Protein AF-A0A314ZWY0-F1 (afdb_monomer_lite)

Structure (mmCIF, N/CA/C/O backbone):
data_AF-A0A314ZWY0-F1
#
_entry.id   AF-A0A314ZWY0-F1
#
loop_
_atom_site.group_PDB
_atom_site.id
_atom_site.type_symbol
_atom_site.label_atom_id
_atom_site.label_alt_id
_atom_site.label_comp_id
_atom_site.label_asym_id
_atom_site.label_entity_id
_atom_site.label_seq_id
_atom_site.pdbx_PDB_ins_code
_atom_site.Cartn_x
_atom_site.Cartn_y
_atom_site.Cartn_z
_atom_site.occupancy
_atom_site.B_iso_or_equiv
_atom_site.auth_seq_id
_atom_site.auth_comp_id
_atom_site.auth_asym_id
_atom_site.auth_atom_id
_atom_site.pdbx_PDB_model_num
ATOM 1 N N . MET A 1 1 ? 39.328 -13.402 -35.439 1.00 53.62 1 MET A N 1
ATOM 2 C CA . MET A 1 1 ? 37.954 -12.925 -35.723 1.00 53.62 1 MET A CA 1
ATOM 3 C C . MET A 1 1 ? 36.903 -13.628 -34.859 1.00 53.62 1 MET A C 1
ATOM 5 O O . MET A 1 1 ? 36.098 -12.923 -34.271 1.00 53.62 1 MET A O 1
ATOM 9 N N . LEU A 1 2 ? 36.947 -14.961 -34.677 1.00 57.41 2 LEU A N 1
ATOM 10 C CA . LEU A 1 2 ? 35.996 -15.690 -33.809 1.00 57.41 2 LEU A CA 1
ATOM 11 C C . LEU A 1 2 ? 35.995 -15.250 -32.329 1.00 57.41 2 LEU A C 1
ATOM 13 O O . LEU A 1 2 ? 34.931 -15.098 -31.745 1.00 57.41 2 LEU A O 1
ATOM 17 N N . VAL A 1 3 ? 37.169 -15.007 -31.734 1.00 56.78 3 VAL A N 1
ATOM 18 C CA . VAL A 1 3 ? 37.294 -14.646 -30.304 1.00 56.78 3 VAL A CA 1
ATOM 19 C C . VAL A 1 3 ? 36.623 -13.306 -29.983 1.00 56.78 3 VAL A C 1
ATOM 21 O O . VAL A 1 3 ? 35.951 -13.190 -28.966 1.00 56.78 3 VAL A O 1
ATOM 24 N N . GLY A 1 4 ? 36.736 -12.317 -30.878 1.00 61.44 4 GLY A N 1
ATOM 25 C CA . GLY A 1 4 ? 36.074 -11.019 -30.713 1.00 61.44 4 GLY A CA 1
ATOM 26 C C . GLY A 1 4 ? 34.552 -11.119 -30.816 1.00 61.44 4 GLY A C 1
ATOM 27 O O . GLY A 1 4 ? 33.847 -10.491 -30.037 1.00 61.44 4 GLY A O 1
ATOM 28 N N . ASN A 1 5 ? 34.045 -11.967 -31.717 1.00 66.62 5 ASN A N 1
ATOM 29 C CA . ASN A 1 5 ? 32.605 -12.162 -31.897 1.00 66.62 5 ASN A CA 1
ATOM 30 C C . ASN A 1 5 ? 31.968 -12.874 -30.691 1.00 66.62 5 ASN A C 1
ATOM 32 O O . ASN A 1 5 ? 30.899 -12.487 -30.235 1.00 66.62 5 ASN A O 1
ATOM 36 N N . VAL A 1 6 ? 32.664 -13.869 -30.126 1.00 71.81 6 VAL A N 1
ATOM 37 C CA . VAL A 1 6 ? 32.242 -14.563 -28.897 1.00 71.8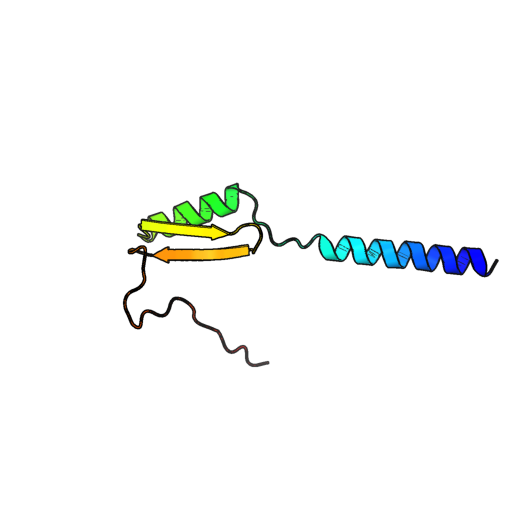1 6 VAL A CA 1
ATOM 38 C C . VAL A 1 6 ? 32.261 -13.614 -27.695 1.00 71.81 6 VAL A C 1
ATOM 40 O O . VAL A 1 6 ? 31.325 -13.615 -26.900 1.00 71.81 6 VAL A O 1
ATOM 43 N N . PHE A 1 7 ? 33.282 -12.761 -27.582 1.00 74.75 7 PHE A N 1
ATOM 44 C CA . PHE A 1 7 ? 33.393 -11.787 -26.493 1.00 74.75 7 PHE A CA 1
ATOM 45 C C . PHE A 1 7 ? 32.260 -10.750 -26.520 1.00 74.75 7 PHE A C 1
ATOM 47 O O . PHE A 1 7 ? 31.675 -10.447 -25.483 1.00 74.75 7 PHE A O 1
ATOM 54 N N . VAL A 1 8 ? 31.891 -10.270 -27.712 1.00 77.75 8 VAL A N 1
ATOM 55 C CA . VAL A 1 8 ? 30.739 -9.375 -27.899 1.00 77.75 8 VAL A CA 1
ATOM 56 C C . VAL A 1 8 ? 29.437 -10.063 -27.481 1.00 77.75 8 VAL A C 1
ATOM 58 O O . VAL A 1 8 ? 28.674 -9.476 -26.720 1.00 77.75 8 VAL A O 1
ATOM 61 N N . CYS A 1 9 ? 29.213 -11.323 -27.876 1.00 76.94 9 CYS A N 1
ATOM 62 C CA . CYS A 1 9 ? 28.030 -12.078 -27.450 1.00 76.94 9 CYS A CA 1
ATOM 63 C C . CYS A 1 9 ? 27.925 -12.212 -25.922 1.00 76.94 9 CYS A C 1
ATOM 65 O O . CYS A 1 9 ? 26.830 -12.078 -25.380 1.00 76.94 9 CYS A O 1
ATOM 67 N N . PHE A 1 10 ? 29.042 -12.436 -25.222 1.00 76.25 10 PHE A N 1
ATOM 68 C CA . PHE A 1 10 ? 29.048 -12.514 -23.758 1.00 76.25 10 PHE A CA 1
ATOM 69 C C . PHE A 1 10 ? 28.705 -11.180 -23.094 1.00 76.25 10 PHE A C 1
ATOM 71 O O . PHE A 1 10 ? 27.915 -11.173 -22.153 1.00 76.25 10 PHE A O 1
ATOM 78 N N . ILE A 1 11 ? 29.241 -10.060 -23.594 1.00 78.31 11 ILE A N 1
ATOM 79 C CA . ILE A 1 11 ? 28.922 -8.724 -23.068 1.00 78.31 11 ILE A CA 1
ATOM 80 C C . ILE A 1 11 ? 27.441 -8.402 -23.282 1.00 78.31 11 ILE A C 1
ATOM 82 O O . ILE A 1 11 ? 26.772 -7.968 -22.346 1.00 78.31 11 ILE A O 1
ATOM 86 N N . THR A 1 12 ? 26.912 -8.659 -24.482 1.00 73.69 12 THR A N 1
ATOM 87 C CA . THR A 1 12 ? 25.497 -8.416 -24.790 1.00 73.69 12 THR A CA 1
ATOM 88 C C . THR A 1 12 ? 24.583 -9.282 -23.922 1.00 73.69 12 THR A C 1
ATOM 90 O O . THR A 1 12 ? 23.633 -8.764 -23.339 1.00 73.69 12 THR A O 1
ATOM 93 N N . ALA A 1 13 ? 24.902 -10.569 -23.747 1.00 74.00 13 ALA A N 1
ATOM 94 C CA . ALA A 1 13 ? 24.141 -11.452 -22.867 1.00 74.00 13 ALA A CA 1
ATOM 95 C C . ALA A 1 13 ? 24.156 -10.957 -21.411 1.00 74.00 13 ALA A C 1
ATOM 97 O O . ALA A 1 13 ? 23.091 -10.781 -20.826 1.00 74.00 13 ALA A O 1
ATOM 98 N N . PHE A 1 14 ? 25.331 -10.649 -20.847 1.00 66.50 14 PHE A N 1
ATOM 99 C CA . PHE A 1 14 ? 25.450 -10.134 -19.474 1.00 66.50 14 PHE A CA 1
ATOM 100 C C . PHE A 1 14 ? 24.681 -8.825 -19.265 1.00 66.50 14 PHE A C 1
ATOM 102 O O . PHE A 1 14 ? 24.031 -8.663 -18.237 1.00 66.50 14 PHE A O 1
ATOM 109 N N . SER A 1 15 ? 24.705 -7.924 -20.252 1.00 67.88 15 SER A N 1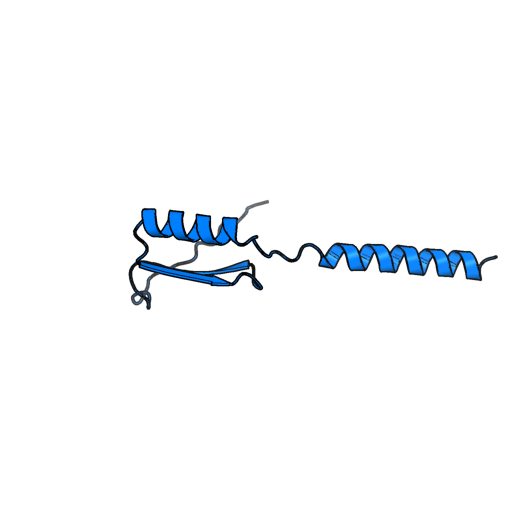
ATOM 110 C CA . SER A 1 15 ? 23.965 -6.659 -20.190 1.00 67.88 15 SER A CA 1
ATOM 111 C C . SER A 1 15 ? 22.442 -6.831 -20.217 1.00 67.88 15 SER A C 1
ATOM 113 O O . SER A 1 15 ? 21.726 -6.006 -19.660 1.00 67.88 15 SER A O 1
ATOM 115 N N . CYS A 1 16 ? 21.926 -7.906 -20.824 1.00 63.12 16 CYS A N 1
ATOM 116 C CA . CYS A 1 16 ? 20.496 -8.214 -20.794 1.00 63.12 16 CYS A CA 1
ATOM 117 C C . CYS A 1 16 ? 20.055 -8.800 -19.444 1.00 63.12 16 CYS A C 1
ATOM 119 O O . CYS A 1 16 ? 18.935 -8.539 -19.013 1.00 63.12 16 CYS A O 1
ATOM 121 N N . PHE A 1 17 ? 20.919 -9.563 -18.764 1.00 61.59 17 PHE A N 1
ATOM 122 C CA . PHE A 1 17 ? 20.598 -10.147 -17.456 1.00 61.59 17 PHE A CA 1
ATOM 123 C C . PHE A 1 17 ? 20.583 -9.108 -16.329 1.00 61.59 17 PHE A C 1
ATOM 125 O O . PHE A 1 17 ? 19.708 -9.169 -15.473 1.00 61.59 17 PHE A O 1
ATOM 132 N N . THR A 1 18 ? 21.471 -8.112 -16.357 1.00 59.00 18 THR A N 1
ATOM 133 C CA . THR A 1 18 ? 21.475 -7.024 -15.360 1.00 59.00 18 THR A CA 1
ATOM 134 C C . THR A 1 18 ? 20.272 -6.085 -15.474 1.00 59.00 18 THR A C 1
ATOM 136 O O . THR A 1 18 ? 19.894 -5.458 -14.491 1.00 59.00 18 THR A O 1
ATOM 139 N N . LEU A 1 19 ? 19.630 -5.999 -16.645 1.00 55.78 19 LEU A N 1
ATOM 140 C CA . LEU A 1 19 ? 18.392 -5.229 -16.820 1.00 55.78 19 LEU A CA 1
ATOM 141 C C . LEU A 1 19 ? 17.146 -5.958 -16.286 1.00 55.78 19 LEU A C 1
ATOM 143 O O . LEU A 1 19 ? 16.166 -5.303 -15.944 1.00 55.78 19 LEU A O 1
ATOM 147 N N . LEU A 1 20 ? 17.177 -7.291 -16.183 1.00 56.19 20 LEU A N 1
ATOM 148 C CA . LEU A 1 20 ? 16.076 -8.093 -15.630 1.00 56.19 20 LEU A CA 1
ATOM 149 C C . LEU A 1 20 ? 15.948 -7.951 -14.102 1.00 56.19 20 LEU A C 1
ATOM 151 O O . LEU A 1 20 ? 14.843 -8.075 -13.582 1.00 56.19 20 LEU A O 1
ATOM 155 N N . GLU A 1 21 ? 17.036 -7.637 -13.392 1.00 54.25 21 GLU A N 1
ATOM 156 C CA . GLU A 1 21 ? 17.018 -7.377 -11.940 1.00 54.25 21 GLU A CA 1
ATOM 157 C C . GLU A 1 21 ? 16.406 -6.015 -11.563 1.00 54.25 21 GLU A C 1
ATOM 159 O O . GLU A 1 21 ? 16.065 -5.798 -10.404 1.00 54.25 21 GLU A O 1
ATOM 164 N N . LEU A 1 22 ? 16.218 -5.100 -12.522 1.00 51.28 22 LEU A N 1
ATOM 165 C CA . LEU A 1 22 ? 15.704 -3.747 -12.258 1.00 51.28 22 LEU A CA 1
ATOM 166 C C . LEU A 1 22 ? 14.181 -3.665 -12.123 1.00 51.28 22 LEU A C 1
ATOM 168 O O . LEU A 1 22 ? 13.661 -2.594 -11.816 1.00 51.28 22 LEU A O 1
ATOM 172 N N . ALA A 1 23 ? 13.458 -4.775 -12.268 1.00 55.56 23 ALA A N 1
ATOM 173 C CA . ALA A 1 23 ? 12.087 -4.862 -11.772 1.00 55.56 23 ALA A CA 1
ATOM 174 C C . ALA A 1 23 ? 12.092 -5.118 -10.253 1.00 55.56 23 ALA A C 1
ATOM 176 O O . ALA A 1 23 ? 11.403 -6.008 -9.756 1.00 55.56 23 ALA A O 1
ATOM 177 N N . GLU A 1 24 ? 12.907 -4.369 -9.506 1.00 58.12 24 GLU A N 1
ATOM 178 C CA . GLU A 1 24 ? 12.823 -4.345 -8.053 1.00 58.12 24 GLU A CA 1
ATOM 179 C C . GLU A 1 24 ? 11.464 -3.716 -7.735 1.00 58.12 24 GLU A C 1
ATOM 181 O O . GLU A 1 24 ? 11.227 -2.545 -8.022 1.00 58.12 24 GLU A O 1
ATOM 186 N N . SER A 1 25 ? 10.522 -4.517 -7.239 1.00 68.31 25 SER A N 1
ATOM 187 C CA . SER A 1 25 ? 9.114 -4.141 -7.070 1.00 68.31 25 SER A CA 1
ATOM 188 C C . SER A 1 25 ? 8.892 -3.159 -5.909 1.00 68.31 25 SER A C 1
ATOM 190 O O . SER A 1 25 ? 7.903 -3.255 -5.192 1.00 68.31 25 SER A O 1
ATOM 192 N N . LYS A 1 26 ? 9.829 -2.244 -5.664 1.00 84.50 26 LYS A N 1
ATOM 193 C CA . LYS A 1 26 ? 9.709 -1.218 -4.632 1.00 84.50 26 LYS A CA 1
ATOM 194 C C . LYS A 1 26 ? 8.773 -0.129 -5.128 1.00 84.50 26 LYS A C 1
ATOM 196 O O . LYS A 1 26 ? 8.963 0.423 -6.210 1.00 84.50 26 LYS A O 1
ATOM 201 N N . LEU A 1 27 ? 7.775 0.185 -4.316 1.00 88.56 27 LEU A N 1
ATOM 202 C CA . LEU A 1 27 ? 6.922 1.339 -4.534 1.00 88.56 27 LEU A CA 1
ATOM 203 C C . LEU A 1 27 ? 7.694 2.599 -4.123 1.00 88.56 27 LEU A C 1
ATOM 205 O O . LEU A 1 27 ? 8.437 2.585 -3.132 1.00 88.56 27 LEU A O 1
ATOM 209 N N . PRO A 1 28 ? 7.535 3.708 -4.849 1.00 91.25 28 PRO A N 1
ATOM 210 C CA . PRO A 1 28 ? 8.065 4.975 -4.399 1.00 91.25 28 PRO A CA 1
ATOM 211 C C . PRO A 1 28 ? 7.273 5.449 -3.165 1.00 91.25 28 PRO A C 1
ATOM 213 O O . PRO A 1 28 ? 6.139 5.023 -2.915 1.00 91.25 28 PRO A O 1
ATOM 216 N N . GLN A 1 29 ? 7.896 6.281 -2.331 1.00 92.19 29 GLN A N 1
ATOM 217 C CA . GLN A 1 29 ? 7.364 6.586 -0.999 1.00 92.19 29 GLN A CA 1
ATOM 218 C C . GLN A 1 29 ? 5.982 7.251 -1.065 1.00 92.19 29 GLN A C 1
ATOM 220 O O . GLN A 1 29 ? 5.123 6.964 -0.237 1.00 92.19 29 GLN A O 1
ATOM 225 N N . GLU A 1 30 ? 5.733 8.068 -2.086 1.00 94.88 30 GLU A N 1
ATOM 226 C CA . GLU A 1 30 ? 4.442 8.702 -2.331 1.00 94.88 30 GLU A CA 1
ATOM 227 C C . GLU A 1 30 ? 3.303 7.696 -2.546 1.00 94.88 30 GLU A C 1
ATOM 229 O O . GLU A 1 30 ? 2.179 7.946 -2.113 1.00 94.88 30 GLU A O 1
ATOM 234 N N . GLU A 1 31 ? 3.577 6.543 -3.161 1.00 93.88 31 GLU A N 1
ATOM 235 C CA . GLU A 1 31 ? 2.579 5.489 -3.350 1.00 93.88 31 GLU A CA 1
ATOM 236 C C . GLU A 1 31 ? 2.326 4.738 -2.040 1.00 93.88 31 GLU A C 1
ATOM 238 O O . GLU A 1 31 ? 1.176 4.447 -1.707 1.00 93.88 31 GLU A O 1
ATOM 243 N N . VAL A 1 32 ? 3.373 4.489 -1.245 1.00 93.94 32 VAL A N 1
ATOM 244 C CA . VAL A 1 32 ? 3.240 3.891 0.096 1.00 93.94 32 VAL A CA 1
ATOM 245 C C . VAL A 1 32 ? 2.413 4.793 1.016 1.00 93.94 32 VAL A C 1
ATOM 247 O O . VAL A 1 32 ? 1.512 4.317 1.714 1.00 93.94 32 VAL A O 1
ATOM 250 N N . ASP A 1 33 ? 2.671 6.099 0.979 1.00 95.69 33 ASP A N 1
ATOM 251 C CA . ASP A 1 33 ? 1.945 7.094 1.763 1.00 95.69 33 ASP A CA 1
ATOM 252 C C . ASP A 1 33 ? 0.485 7.209 1.294 1.00 95.69 33 ASP A C 1
ATOM 254 O O . ASP A 1 33 ? -0.435 7.281 2.117 1.00 95.69 33 ASP A O 1
ATOM 258 N N . ALA A 1 34 ? 0.240 7.164 -0.020 1.00 96.38 34 ALA A N 1
ATOM 259 C CA . ALA A 1 34 ? -1.109 7.136 -0.579 1.00 96.38 34 ALA A CA 1
ATOM 260 C C . ALA A 1 34 ? -1.883 5.882 -0.137 1.00 96.38 34 ALA A C 1
ATOM 262 O O . ALA A 1 34 ? -3.037 5.986 0.285 1.00 96.38 34 ALA A O 1
ATOM 263 N N . LEU A 1 35 ? -1.254 4.702 -0.153 1.00 95.12 35 LEU A N 1
ATOM 264 C CA . LEU A 1 35 ? -1.851 3.458 0.349 1.00 95.12 35 LEU A CA 1
ATOM 265 C C . LEU A 1 35 ? -2.189 3.544 1.844 1.00 95.12 35 LEU A C 1
ATOM 267 O O . LEU A 1 35 ? -3.264 3.103 2.266 1.00 95.12 35 LEU A O 1
ATOM 271 N N . GLN A 1 36 ? -1.317 4.154 2.650 1.00 95.75 36 GLN A N 1
ATOM 272 C CA . GLN A 1 36 ? -1.597 4.399 4.063 1.00 95.75 36 GLN A CA 1
ATOM 273 C C . GLN A 1 36 ? -2.812 5.320 4.243 1.00 95.75 36 GLN A C 1
ATOM 275 O O . GLN A 1 36 ? -3.681 5.037 5.071 1.00 95.75 36 GLN A O 1
ATOM 280 N N . GLN A 1 37 ? -2.907 6.405 3.470 1.00 97.50 37 GLN A N 1
ATOM 281 C CA . GLN A 1 37 ? -4.060 7.306 3.524 1.00 97.50 37 GLN A CA 1
ATOM 282 C C . GLN A 1 37 ? -5.354 6.580 3.153 1.00 97.50 37 GLN A C 1
ATOM 284 O O . GLN A 1 37 ? -6.316 6.640 3.913 1.00 97.50 37 GLN A O 1
ATOM 289 N N . ILE A 1 38 ? -5.361 5.832 2.045 1.00 95.94 38 ILE A N 1
ATOM 290 C CA . ILE A 1 38 ? -6.528 5.065 1.587 1.00 95.94 38 ILE A CA 1
ATOM 291 C C . ILE A 1 38 ? -6.985 4.080 2.667 1.00 95.94 38 ILE A C 1
ATOM 293 O O . ILE A 1 38 ? -8.159 4.062 3.036 1.00 95.94 38 ILE A O 1
ATOM 297 N N . THR A 1 39 ? -6.071 3.277 3.214 1.00 94.19 39 THR A N 1
ATOM 298 C CA . THR A 1 39 ? -6.418 2.288 4.247 1.00 94.19 39 THR A CA 1
ATOM 299 C C . THR A 1 39 ? -6.905 2.940 5.537 1.00 94.19 39 THR A C 1
ATOM 301 O O . THR A 1 39 ? -7.869 2.457 6.134 1.00 94.19 39 THR A O 1
ATOM 304 N N . THR A 1 40 ? -6.326 4.078 5.921 1.00 95.62 40 THR A N 1
ATOM 305 C CA . THR A 1 40 ? -6.800 4.881 7.057 1.00 95.62 40 THR A CA 1
ATOM 306 C C . THR A 1 40 ? -8.210 5.420 6.808 1.00 95.62 40 THR A C 1
ATOM 308 O O . THR A 1 40 ? -9.068 5.322 7.683 1.00 95.62 40 THR A O 1
ATOM 311 N N . THR A 1 41 ? -8.495 5.929 5.606 1.00 97.56 41 THR A N 1
ATOM 312 C CA . THR A 1 41 ? -9.837 6.382 5.206 1.00 97.56 41 THR A CA 1
ATOM 313 C C . THR A 1 41 ? -10.854 5.240 5.210 1.00 97.56 41 THR A C 1
ATOM 315 O O . THR A 1 41 ? -11.995 5.444 5.615 1.00 97.56 41 THR A O 1
ATOM 318 N N . MET A 1 42 ? -10.443 4.023 4.843 1.00 94.94 42 MET A N 1
ATOM 319 C CA . MET A 1 42 ? -11.267 2.813 4.975 1.00 94.94 42 MET A CA 1
ATOM 320 C C . MET A 1 42 ? -11.447 2.345 6.432 1.00 94.94 42 MET A C 1
ATOM 322 O O . MET A 1 42 ? -12.181 1.391 6.684 1.00 94.94 42 MET A O 1
ATOM 326 N N . GLY A 1 43 ? -10.809 3.008 7.401 1.00 94.25 43 GLY A N 1
ATOM 327 C CA . GLY A 1 43 ? -10.967 2.757 8.832 1.00 94.25 43 GLY A CA 1
ATOM 328 C C . GLY A 1 43 ? -9.882 1.882 9.458 1.00 94.25 43 GLY A C 1
ATOM 329 O O . GLY A 1 43 ? -10.002 1.539 10.633 1.00 94.25 43 GLY A O 1
ATOM 330 N N . ALA A 1 44 ? -8.822 1.517 8.730 1.00 93.69 44 ALA A N 1
ATOM 331 C CA . ALA A 1 44 ? -7.702 0.791 9.323 1.00 93.69 44 ALA A CA 1
ATOM 332 C C . ALA A 1 44 ? -7.006 1.650 10.393 1.00 93.69 44 ALA A C 1
ATOM 334 O O . ALA A 1 44 ? -6.716 2.825 10.180 1.00 93.69 44 ALA A O 1
ATOM 335 N N . LYS A 1 45 ? -6.725 1.047 11.553 1.00 94.31 45 LYS A N 1
ATOM 336 C CA . LYS A 1 45 ? -5.939 1.668 12.636 1.00 94.31 45 LYS A CA 1
ATOM 337 C C . LYS A 1 45 ? -4.487 1.214 12.635 1.00 94.31 45 LYS A C 1
ATOM 339 O O . LYS A 1 45 ? -3.619 1.929 13.121 1.00 94.31 45 LYS A O 1
ATOM 344 N N . TYR A 1 46 ? -4.246 0.018 12.116 1.00 93.06 46 TYR A N 1
ATOM 345 C CA . TYR A 1 46 ? -2.940 -0.603 12.024 1.00 93.06 46 TYR A CA 1
ATOM 346 C C . TYR A 1 46 ? -2.618 -0.824 10.552 1.00 93.06 46 TYR A C 1
ATOM 348 O O . TYR A 1 46 ? -3.433 -1.381 9.814 1.00 93.06 46 TYR A O 1
ATOM 356 N N . TRP A 1 47 ? -1.437 -0.372 10.143 1.00 93.25 47 TRP A N 1
ATOM 357 C CA . TRP A 1 47 ? -0.927 -0.455 8.780 1.00 93.25 47 TRP A CA 1
ATOM 358 C C . TRP A 1 47 ? 0.580 -0.697 8.825 1.00 93.25 47 TRP A C 1
ATOM 360 O O . TRP A 1 47 ? 1.293 -0.029 9.576 1.00 93.25 47 TRP A O 1
ATOM 370 N N . ARG A 1 48 ? 1.067 -1.650 8.027 1.00 93.06 48 ARG A N 1
ATOM 371 C CA . ARG A 1 48 ? 2.496 -1.863 7.797 1.00 93.06 48 ARG A CA 1
ATOM 372 C C . ARG A 1 48 ? 2.719 -2.435 6.405 1.00 93.06 48 ARG A C 1
ATOM 374 O O . ARG A 1 48 ? 2.182 -3.492 6.070 1.00 93.06 48 ARG A O 1
ATOM 381 N N . PHE A 1 49 ? 3.540 -1.746 5.625 1.00 92.31 49 PHE A N 1
ATOM 382 C CA . PHE A 1 49 ? 3.932 -2.146 4.282 1.00 92.31 49 PHE A CA 1
ATOM 383 C C . PHE A 1 49 ? 5.445 -2.342 4.223 1.00 92.31 49 PHE A C 1
ATOM 385 O O . PHE A 1 49 ? 6.200 -1.501 4.709 1.00 92.31 49 PHE A O 1
ATOM 392 N N . ASN A 1 50 ? 5.877 -3.459 3.650 1.00 91.19 50 ASN A N 1
ATOM 393 C CA . ASN A 1 50 ? 7.279 -3.758 3.417 1.00 91.19 50 ASN A CA 1
ATOM 394 C C . ASN A 1 50 ? 7.615 -3.419 1.969 1.00 91.19 50 ASN A C 1
ATOM 396 O O . ASN A 1 50 ? 7.158 -4.102 1.049 1.00 91.19 50 ASN A O 1
ATOM 400 N N . ASN A 1 51 ? 8.394 -2.353 1.791 1.00 87.31 51 ASN A N 1
ATOM 401 C CA . ASN A 1 51 ? 8.727 -1.853 0.468 1.00 87.31 51 ASN A CA 1
ATOM 402 C C . ASN A 1 51 ? 9.699 -2.780 -0.269 1.00 87.31 51 ASN A C 1
ATOM 404 O O . ASN A 1 51 ? 9.500 -3.067 -1.444 1.00 87.31 51 ASN A O 1
ATOM 408 N N . ASP A 1 52 ? 10.687 -3.327 0.444 1.00 87.19 52 ASP A N 1
ATOM 409 C CA . ASP A 1 52 ? 11.675 -4.246 -0.127 1.00 87.19 52 ASP A CA 1
ATO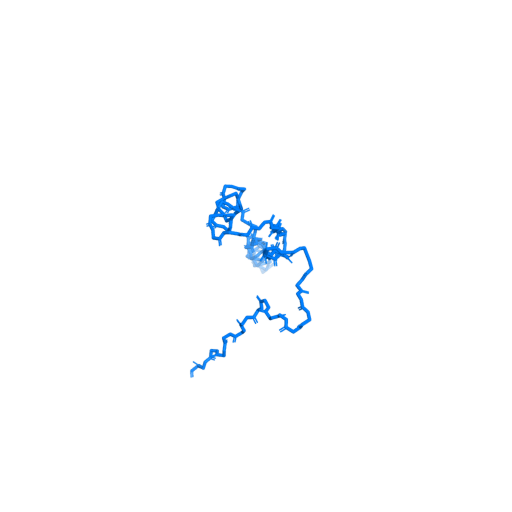M 410 C C . ASP A 1 52 ? 11.027 -5.537 -0.647 1.00 87.19 52 ASP A C 1
ATOM 412 O O . ASP A 1 52 ? 11.409 -6.049 -1.695 1.00 87.19 52 ASP A O 1
ATOM 416 N N . ALA A 1 53 ? 10.020 -6.052 0.064 1.00 87.56 53 ALA A N 1
ATOM 417 C CA . ALA A 1 53 ? 9.297 -7.270 -0.304 1.00 87.56 53 ALA A CA 1
ATOM 418 C C . ALA A 1 53 ? 8.015 -7.021 -1.121 1.00 87.56 53 ALA A C 1
ATOM 420 O O . ALA A 1 53 ? 7.304 -7.986 -1.414 1.00 87.56 53 ALA A O 1
ATOM 421 N N . CYS A 1 54 ? 7.689 -5.760 -1.436 1.00 87.69 54 CYS A N 1
ATOM 422 C CA . CYS A 1 54 ? 6.451 -5.338 -2.103 1.00 87.69 54 CYS A CA 1
ATOM 423 C C . CYS A 1 54 ? 5.195 -6.009 -1.527 1.00 87.69 54 CYS A C 1
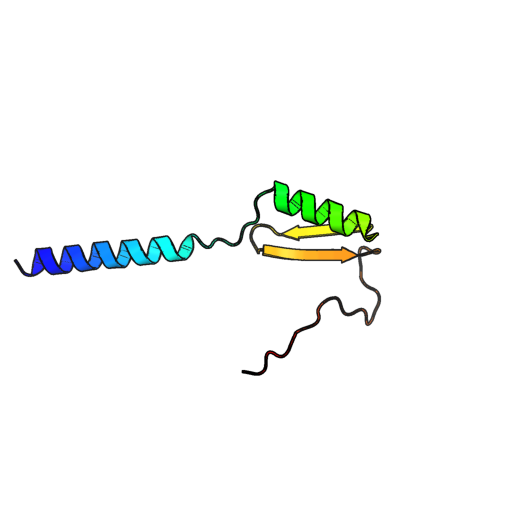ATOM 425 O O . CYS A 1 54 ? 4.404 -6.649 -2.226 1.00 87.69 54 CYS A O 1
ATOM 427 N N . ARG A 1 55 ? 5.037 -5.946 -0.203 1.00 87.06 55 ARG A N 1
ATOM 428 C CA . ARG A 1 55 ? 3.986 -6.700 0.485 1.00 87.06 55 ARG A CA 1
ATOM 429 C C . ARG A 1 55 ? 3.388 -5.918 1.638 1.00 87.06 55 ARG A C 1
ATOM 431 O O . ARG A 1 55 ? 4.095 -5.369 2.479 1.00 87.06 55 ARG A O 1
ATOM 438 N N . ILE A 1 56 ? 2.061 -5.955 1.725 1.00 88.69 56 ILE A N 1
ATOM 439 C CA . ILE A 1 56 ? 1.334 -5.531 2.922 1.00 88.69 56 ILE A CA 1
ATOM 440 C C . ILE A 1 56 ? 1.567 -6.585 4.004 1.00 88.69 56 ILE A C 1
ATOM 442 O O . ILE A 1 56 ? 1.155 -7.736 3.864 1.00 88.69 56 ILE A O 1
ATOM 446 N N . GLU A 1 57 ? 2.230 -6.198 5.087 1.00 90.00 57 GLU A N 1
ATOM 447 C CA . GLU A 1 57 ? 2.440 -7.074 6.240 1.00 90.00 57 GLU A CA 1
ATOM 448 C C . GLU A 1 57 ? 1.274 -6.996 7.226 1.00 90.00 57 GLU A C 1
ATOM 450 O O . GLU A 1 57 ? 0.988 -7.964 7.930 1.00 90.00 57 GLU A O 1
ATOM 455 N N . MET A 1 58 ? 0.602 -5.843 7.292 1.00 89.38 58 MET A N 1
ATOM 456 C CA . MET A 1 58 ? -0.504 -5.616 8.213 1.00 89.38 58 MET A CA 1
ATOM 457 C C . MET A 1 58 ? -1.454 -4.543 7.685 1.00 89.38 58 MET A C 1
ATOM 459 O O . MET A 1 58 ? -1.025 -3.461 7.292 1.00 89.38 58 MET A O 1
ATOM 46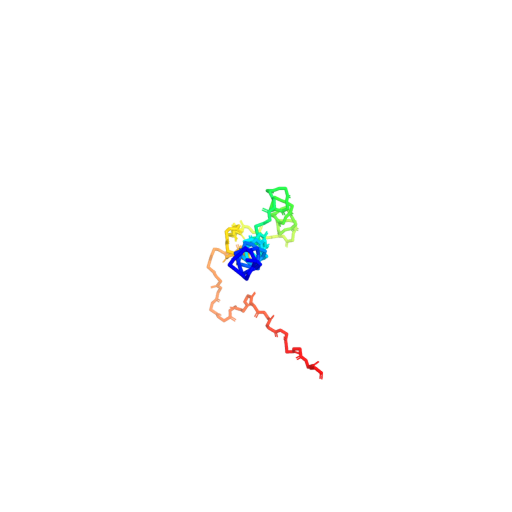3 N N . VAL A 1 59 ? -2.753 -4.821 7.754 1.00 90.69 59 VAL A N 1
ATOM 464 C CA . VAL A 1 59 ? -3.818 -3.825 7.608 1.00 90.69 59 VAL A CA 1
ATOM 465 C C . VAL A 1 59 ? -5.020 -4.264 8.443 1.00 90.69 59 VAL A C 1
ATOM 467 O O . VAL A 1 59 ? -5.453 -5.412 8.347 1.00 90.69 59 VAL A O 1
ATOM 470 N N . GLY A 1 60 ? -5.555 -3.390 9.298 1.00 90.69 60 GLY A N 1
ATOM 471 C CA . GLY A 1 60 ? -6.750 -3.731 10.069 1.00 90.69 60 GLY A CA 1
ATOM 472 C C . GLY A 1 60 ? -7.084 -2.810 11.237 1.00 90.69 60 GLY A C 1
ATOM 473 O O . GLY A 1 60 ? -6.412 -1.819 11.517 1.00 90.69 60 GLY A O 1
ATOM 474 N N . LEU A 1 61 ? -8.164 -3.157 11.939 1.00 89.62 61 LEU A N 1
ATOM 475 C CA . LEU A 1 61 ? -8.639 -2.452 13.137 1.00 89.62 61 LEU A CA 1
ATOM 476 C C . LEU A 1 61 ? -7.896 -2.862 14.416 1.00 89.62 61 LEU A C 1
ATOM 478 O O . LEU A 1 61 ? -7.933 -2.129 15.403 1.00 89.62 61 LEU A O 1
ATOM 482 N N . MET A 1 62 ? -7.253 -4.030 14.403 1.00 86.00 62 MET A N 1
ATOM 483 C CA . MET A 1 62 ? -6.542 -4.624 15.534 1.00 86.00 62 MET A CA 1
ATOM 484 C C . MET A 1 62 ? -5.158 -5.087 15.077 1.00 86.00 62 MET A C 1
ATOM 486 O O . MET A 1 62 ? -5.018 -5.594 13.968 1.00 86.00 62 MET A O 1
ATOM 490 N N . GLU A 1 63 ? -4.160 -4.966 15.952 1.00 84.88 63 GLU A N 1
ATOM 491 C CA . GLU A 1 63 ? -2.779 -5.385 15.672 1.00 84.88 63 GLU A CA 1
ATOM 492 C C . GLU A 1 63 ? -2.657 -6.898 15.433 1.00 84.88 63 GLU A C 1
ATOM 494 O O . GLU A 1 63 ? -1.845 -7.354 14.633 1.00 84.88 63 GLU A O 1
ATOM 499 N N . LYS A 1 64 ? -3.491 -7.691 16.119 1.00 83.81 64 LYS A N 1
ATOM 500 C CA . LYS A 1 64 ? -3.606 -9.133 15.898 1.00 83.81 64 LYS A CA 1
ATOM 501 C C . LYS A 1 64 ? -4.998 -9.467 15.367 1.00 83.81 64 LYS A C 1
ATOM 503 O O . LYS A 1 64 ? -5.979 -9.124 16.033 1.00 83.81 64 LYS A O 1
ATOM 508 N N . PRO A 1 65 ? -5.101 -10.154 14.217 1.00 78.12 65 PRO A N 1
ATOM 509 C CA . PRO A 1 65 ? -6.385 -10.607 13.710 1.00 78.12 65 PRO A CA 1
ATOM 510 C C . PRO A 1 65 ? -7.024 -11.615 14.686 1.00 78.12 65 PRO A C 1
ATOM 512 O O . PRO A 1 65 ? -6.313 -12.410 15.312 1.00 78.12 65 PRO A O 1
ATOM 515 N N . PRO A 1 66 ? -8.359 -11.597 14.853 1.00 83.06 66 PRO A N 1
ATOM 516 C CA . PRO A 1 66 ? -9.055 -12.573 15.683 1.00 83.06 66 PRO A CA 1
ATOM 517 C C . PRO A 1 66 ? -8.930 -13.985 15.096 1.00 83.06 66 PRO A C 1
ATOM 519 O O . PRO A 1 66 ? -8.677 -14.170 13.904 1.00 83.06 66 PRO A O 1
ATOM 522 N N . LYS A 1 67 ? -9.119 -15.009 15.939 1.00 84.44 67 LYS A N 1
ATOM 523 C CA . LYS A 1 67 ? -9.068 -16.409 15.492 1.00 84.44 67 LYS A CA 1
ATOM 524 C C . LYS A 1 67 ? -10.086 -16.636 14.368 1.00 84.44 67 LYS A C 1
ATOM 526 O O . LYS A 1 67 ? -11.268 -16.373 14.559 1.00 84.44 67 LYS A O 1
ATOM 531 N N . GLY A 1 68 ? -9.612 -17.142 13.230 1.00 80.38 68 GLY A N 1
ATOM 532 C CA . GLY A 1 68 ? -10.438 -17.419 12.050 1.00 80.38 68 GLY A CA 1
ATOM 533 C C . GLY A 1 68 ? -10.594 -16.251 11.071 1.00 80.38 68 GLY A C 1
ATOM 534 O O . GLY A 1 68 ? -11.253 -16.426 10.053 1.00 80.38 68 GLY A O 1
ATOM 535 N N . ALA A 1 69 ? -9.995 -15.082 11.329 1.00 79.75 69 ALA A N 1
ATOM 536 C CA . ALA A 1 69 ? -9.956 -14.012 10.336 1.00 79.75 69 ALA A CA 1
ATOM 537 C C . ALA A 1 69 ? -9.021 -14.380 9.174 1.00 79.75 69 ALA A C 1
ATOM 539 O O . ALA A 1 69 ? -7.864 -14.746 9.387 1.00 79.75 69 ALA A O 1
ATOM 540 N N . GLN A 1 70 ? -9.529 -14.249 7.951 1.00 75.19 70 GLN A N 1
ATOM 541 C CA . GLN A 1 70 ? -8.789 -14.478 6.717 1.00 75.19 70 GLN A CA 1
ATOM 542 C C . GLN A 1 70 ? -8.462 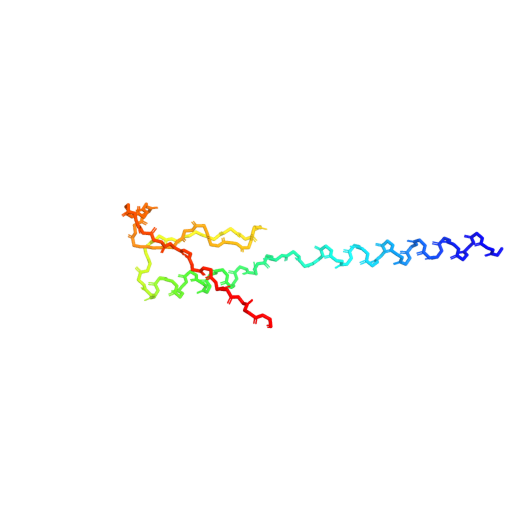-13.127 6.077 1.00 75.19 70 GLN A C 1
ATOM 544 O O . GLN A 1 70 ? -9.360 -12.346 5.774 1.00 75.19 70 GLN A O 1
ATOM 549 N N . SER A 1 71 ? -7.171 -12.829 5.917 1.00 71.31 71 SER A N 1
ATOM 550 C CA . SER A 1 71 ? -6.691 -11.563 5.342 1.00 71.31 71 SER A CA 1
ATOM 551 C C . SER A 1 71 ? -6.277 -11.675 3.876 1.00 71.31 71 SER A C 1
ATOM 553 O O . SER A 1 71 ? -5.963 -10.660 3.264 1.00 71.31 71 SER A O 1
ATOM 555 N N . ASN A 1 72 ? -6.233 -12.892 3.328 1.00 72.38 72 ASN A N 1
ATOM 556 C CA . ASN A 1 72 ? -5.880 -13.148 1.937 1.00 72.38 72 ASN A CA 1
ATOM 557 C C . ASN A 1 72 ? -6.994 -13.934 1.251 1.00 72.38 72 ASN A C 1
ATOM 559 O O . ASN A 1 72 ? -7.504 -14.905 1.813 1.00 72.38 72 ASN A O 1
ATOM 563 N N . THR A 1 73 ? -7.334 -13.523 0.036 1.00 78.56 73 THR A N 1
ATOM 564 C CA . THR A 1 73 ? -8.215 -14.273 -0.857 1.00 78.56 73 THR A CA 1
ATOM 565 C C . THR A 1 73 ? -7.417 -14.551 -2.114 1.00 78.56 73 THR A C 1
ATOM 567 O O . THR A 1 73 ? -7.077 -13.620 -2.839 1.00 78.56 73 THR A O 1
ATOM 570 N N . ASP A 1 74 ? -7.095 -15.819 -2.344 1.00 79.38 74 ASP A N 1
ATOM 571 C CA . ASP A 1 74 ? -6.455 -16.224 -3.586 1.00 79.38 74 ASP A CA 1
ATOM 572 C C . ASP A 1 74 ? -7.530 -16.367 -4.666 1.00 79.38 74 ASP A C 1
ATOM 574 O O . ASP A 1 74 ? -8.563 -17.008 -4.463 1.00 79.38 74 ASP A O 1
ATOM 578 N N . CYS A 1 75 ? -7.298 -15.736 -5.812 1.00 83.62 75 CYS A N 1
ATOM 579 C CA . CYS A 1 75 ? -8.141 -15.910 -6.985 1.00 83.62 75 CYS A CA 1
ATOM 580 C C . CYS A 1 75 ? -7.605 -17.093 -7.794 1.00 83.62 75 CYS A C 1
ATOM 582 O O . CYS A 1 75 ? -6.472 -17.048 -8.275 1.00 83.62 75 CYS A O 1
ATOM 584 N N . GLU A 1 76 ? -8.414 -18.136 -7.982 1.00 85.56 76 GLU A N 1
ATOM 585 C CA . GLU A 1 76 ? -8.094 -19.175 -8.961 1.00 85.56 76 GLU A CA 1
ATOM 586 C C . GLU A 1 76 ? -8.299 -18.611 -10.371 1.00 85.56 76 GLU A C 1
ATOM 588 O O . GLU A 1 76 ? -9.422 -18.451 -10.851 1.00 85.56 76 GLU A O 1
ATOM 593 N N . CYS A 1 77 ? -7.200 -18.261 -11.034 1.00 83.06 77 CYS A N 1
ATOM 594 C CA . CYS A 1 77 ? -7.231 -17.869 -12.436 1.00 83.06 77 CYS A CA 1
ATOM 595 C C . CYS A 1 77 ? -7.369 -19.128 -13.302 1.00 83.06 77 CYS A C 1
ATOM 597 O O . CYS A 1 77 ? -6.404 -19.875 -13.464 1.00 83.06 77 CYS A O 1
ATOM 599 N N . TYR A 1 78 ? -8.551 -19.361 -13.870 1.00 83.38 78 TYR A N 1
ATOM 600 C CA . TYR A 1 78 ? -8.725 -20.381 -14.903 1.00 83.38 78 TYR A CA 1
ATOM 601 C C . TYR A 1 78 ? -8.227 -19.832 -16.247 1.00 83.38 78 TYR A C 1
ATOM 603 O O . TYR A 1 78 ? -8.659 -18.763 -16.682 1.00 83.38 78 TYR A O 1
ATOM 611 N N . SER A 1 79 ? -7.272 -20.547 -16.847 1.00 69.75 79 SER A N 1
ATOM 612 C CA . SER A 1 79 ? -6.722 -20.283 -18.183 1.00 69.75 79 SER A CA 1
ATOM 613 C C . SER A 1 79 ? -7.700 -20.643 -19.293 1.00 69.75 79 SER A C 1
ATOM 615 O O . SER A 1 79 ? -8.504 -21.580 -19.101 1.00 69.75 79 SER A O 1
#

Organism: NCBI:txid2094558

Radius of gyration: 21.64 Å; chains: 1; bounding box: 49×29×52 Å

pLDDT: mean 80.74, std 13.25, range [51.28, 97.56]

Foldseek 3Di:
DVVVVVVVVVVVVVVVVVVVVVPQVADDVVVVVVVVVVLVVVPWPDWDADRRVRDTPDTHNDPDDPPPDDPDDDDDDDD

Secondary structure (DSSP, 8-state):
-HHHHHHHHHHHHHHHHHHHTT---PPPHHHHHHHHHHHHHTT-SEEEEETTTTEEEEEESSSSPPTT-----------

Sequence (79 aa):
MLVGNVFVCFITAFSCFTLLELAESKLPQEEVDALQQITTTMGAKYWRFNNDACRIEMVGLMEKPPKGAQSNTDCECYS